Protein AF-A0A699JP24-F1 (afdb_monomer)

Nearest PDB structures (foldseek):
  6puw-assembly1_A-2  TM=7.266E-01  e=1.012E-04  Saccharolobus solfataricus P2
  6put-assembly1_A-2  TM=7.246E-01  e=1.083E-04  Saccharolobus solfataricus P2
  1cz9-assembly1_A-2  TM=8.546E-01  e=8.274E-04  Avian sarcoma virus
  6v3k-assembly1_A-2  TM=7.486E-01  e=1.740E-04  Saccharolobus solfataricus P2
  8w2r-assembly1_I  TM=7.257E-01  e=1.862E-04  Human immunodeficiency virus 1

Structure (mmCIF, N/CA/C/O backbone):
data_AF-A0A699JP24-F1
#
_entry.id   AF-A0A699JP24-F1
#
loop_
_atom_site.group_PDB
_atom_site.id
_atom_site.type_symbol
_atom_site.label_atom_id
_atom_site.label_alt_id
_atom_site.label_comp_id
_atom_site.label_asym_id
_atom_site.label_entity_id
_atom_site.label_seq_id
_atom_site.pdbx_PDB_ins_code
_atom_site.Cartn_x
_atom_site.Cartn_y
_atom_site.Cartn_z
_atom_site.occupancy
_atom_site.B_iso_or_equiv
_atom_site.auth_seq_id
_atom_site.auth_comp_id
_atom_site.auth_asym_id
_atom_site.auth_atom_id
_atom_site.pdbx_PDB_model_num
ATOM 1 N N . SER A 1 1 ? -2.785 13.575 -9.694 1.00 63.84 1 SER A N 1
ATOM 2 C CA . SER A 1 1 ? -3.453 14.714 -9.020 1.00 63.84 1 SER A CA 1
ATOM 3 C C . SER A 1 1 ? -4.058 14.251 -7.698 1.00 63.84 1 SER A C 1
ATOM 5 O O . SER A 1 1 ? -4.358 13.070 -7.592 1.00 63.84 1 SER A O 1
ATOM 7 N N . LYS A 1 2 ? -4.289 15.141 -6.713 1.00 63.94 2 LYS A N 1
ATOM 8 C CA . LYS A 1 2 ? -5.052 14.803 -5.486 1.00 63.94 2 LYS A CA 1
ATOM 9 C C . LYS A 1 2 ? -6.432 14.214 -5.800 1.00 63.94 2 LYS A C 1
ATOM 11 O O . LYS A 1 2 ? -6.944 13.417 -5.021 1.00 63.94 2 LYS A O 1
ATOM 16 N N . ASP A 1 3 ? -6.992 14.592 -6.946 1.00 70.94 3 ASP A N 1
ATOM 17 C CA . ASP A 1 3 ? -8.304 14.141 -7.412 1.00 70.94 3 ASP A CA 1
ATOM 18 C C . ASP A 1 3 ? -8.271 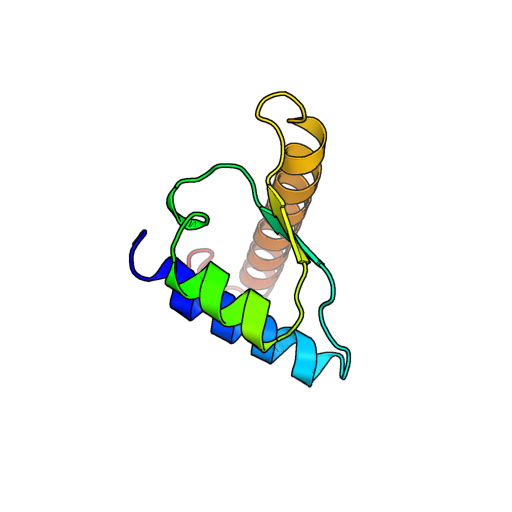12.722 -8.003 1.00 70.94 3 ASP A C 1
ATOM 20 O O . ASP A 1 3 ? -9.273 12.021 -7.960 1.00 70.94 3 ASP A O 1
ATOM 24 N N . GLU A 1 4 ? -7.112 12.267 -8.492 1.00 81.00 4 GLU A N 1
ATOM 25 C CA . GLU A 1 4 ? -6.931 10.931 -9.091 1.00 81.00 4 GLU A CA 1
ATOM 26 C C . GLU A 1 4 ? -6.519 9.879 -8.052 1.00 81.00 4 GLU A C 1
ATOM 28 O O . GLU A 1 4 ? -6.760 8.686 -8.232 1.00 81.00 4 GLU A O 1
ATOM 33 N N . THR A 1 5 ? -5.900 10.310 -6.944 1.00 84.69 5 THR A N 1
ATOM 34 C CA . THR A 1 5 ? -5.415 9.426 -5.872 1.00 84.69 5 THR A CA 1
ATOM 35 C C . THR A 1 5 ? -6.465 8.415 -5.380 1.00 84.69 5 THR A C 1
ATOM 37 O O . THR A 1 5 ? -6.100 7.250 -5.200 1.00 84.69 5 THR A O 1
ATOM 40 N N . PRO A 1 6 ? -7.751 8.781 -5.178 1.00 88.44 6 PRO A N 1
ATOM 41 C CA . PRO A 1 6 ? -8.772 7.833 -4.742 1.00 88.44 6 PRO A CA 1
ATOM 42 C C . PRO A 1 6 ? -8.982 6.670 -5.711 1.00 88.44 6 PRO A C 1
ATOM 44 O O . PRO A 1 6 ? -8.995 5.518 -5.283 1.00 88.44 6 PRO A O 1
ATOM 47 N N . GLU A 1 7 ? -9.127 6.960 -7.005 1.00 91.12 7 GLU A N 1
ATOM 48 C CA . GLU A 1 7 ? -9.412 5.949 -8.028 1.00 91.12 7 GLU A CA 1
ATOM 49 C C . GLU A 1 7 ? -8.233 4.989 -8.185 1.00 91.12 7 GLU A C 1
ATOM 51 O O . GLU A 1 7 ? -8.400 3.771 -8.104 1.00 91.12 7 GLU A O 1
ATOM 56 N N . VAL A 1 8 ? -7.019 5.542 -8.278 1.00 92.12 8 VAL A N 1
ATOM 57 C CA . VAL A 1 8 ? -5.785 4.756 -8.396 1.00 92.12 8 VAL A CA 1
ATOM 58 C C . VAL A 1 8 ? -5.600 3.828 -7.194 1.00 92.12 8 VAL A C 1
ATOM 60 O O . VAL A 1 8 ? -5.254 2.655 -7.358 1.00 92.12 8 VAL A O 1
ATOM 63 N N . LEU A 1 9 ? -5.848 4.318 -5.975 1.00 92.31 9 LEU A N 1
ATOM 64 C CA . LEU A 1 9 ? -5.708 3.505 -4.770 1.00 92.31 9 LEU A CA 1
ATOM 65 C C . LEU A 1 9 ? -6.764 2.395 -4.703 1.00 92.31 9 LEU A C 1
ATOM 67 O O . LEU A 1 9 ? -6.437 1.266 -4.333 1.00 92.31 9 LEU A O 1
ATOM 71 N N . ILE A 1 10 ? -8.013 2.688 -5.071 1.00 94.81 10 ILE A N 1
ATOM 72 C CA . ILE A 1 10 ? -9.091 1.690 -5.120 1.00 94.81 10 ILE A CA 1
ATOM 73 C C . ILE A 1 10 ? -8.735 0.568 -6.098 1.00 94.81 10 ILE A C 1
ATOM 75 O O . ILE A 1 10 ? -8.827 -0.614 -5.748 1.00 94.81 10 ILE A O 1
ATOM 79 N N . ASP A 1 11 ? -8.278 0.914 -7.298 1.00 96.19 11 ASP A N 1
ATOM 80 C CA . ASP A 1 11 ? -7.920 -0.076 -8.309 1.00 96.19 11 ASP A CA 1
ATOM 81 C C . ASP A 1 11 ? -6.690 -0.893 -7.913 1.00 96.19 11 ASP A C 1
ATOM 83 O O . ASP A 1 11 ? -6.678 -2.116 -8.094 1.00 96.19 11 ASP A O 1
ATOM 87 N N . PHE A 1 12 ? -5.702 -0.263 -7.273 1.00 94.56 12 PHE A N 1
ATOM 88 C CA . PHE A 1 12 ? -4.564 -0.969 -6.691 1.00 94.56 12 PHE A CA 1
ATOM 89 C C . PHE A 1 12 ? -5.000 -1.974 -5.616 1.00 94.56 12 PHE A C 1
ATOM 91 O O . PHE A 1 12 ? -4.587 -3.134 -5.649 1.00 94.56 12 PHE A O 1
ATOM 98 N N . LEU A 1 13 ? -5.872 -1.577 -4.685 1.00 95.94 13 LEU A N 1
ATOM 99 C CA . LEU A 1 13 ? -6.368 -2.475 -3.640 1.00 95.94 13 LEU A CA 1
ATOM 100 C C . LEU A 1 13 ? -7.139 -3.656 -4.239 1.00 95.94 13 LEU A C 1
ATOM 102 O O . LEU A 1 13 ? -6.919 -4.798 -3.839 1.00 95.94 13 LEU A O 1
ATOM 106 N N . ARG A 1 14 ? -7.984 -3.419 -5.248 1.00 96.62 14 ARG A N 1
ATOM 107 C CA . ARG A 1 14 ? -8.675 -4.492 -5.981 1.00 96.62 14 ARG A CA 1
ATOM 108 C C . ARG A 1 14 ? -7.698 -5.443 -6.664 1.00 96.62 14 ARG A C 1
ATOM 110 O O . ARG A 1 14 ? -7.902 -6.657 -6.620 1.00 96.62 14 ARG A O 1
ATOM 117 N N . LEU A 1 15 ? -6.651 -4.911 -7.291 1.00 97.44 15 LEU A N 1
ATOM 118 C CA . LEU A 1 15 ? -5.611 -5.709 -7.933 1.00 97.44 15 LEU A CA 1
ATOM 119 C C . LEU A 1 15 ? -4.903 -6.612 -6.916 1.00 97.44 15 LEU A C 1
ATOM 121 O O . LEU A 1 15 ? -4.808 -7.816 -7.146 1.00 97.44 15 LEU A O 1
ATOM 125 N N . VAL A 1 16 ? -4.469 -6.052 -5.784 1.00 95.56 16 VAL A N 1
ATOM 126 C CA . VAL A 1 16 ? -3.785 -6.793 -4.715 1.00 95.56 16 VAL A CA 1
ATOM 127 C C . VAL A 1 16 ? -4.690 -7.874 -4.128 1.00 95.56 16 VAL A C 1
ATOM 129 O O . VAL A 1 16 ? -4.264 -9.021 -4.015 1.00 95.56 16 VAL A O 1
ATOM 132 N N . GLN A 1 17 ? -5.945 -7.545 -3.807 1.00 96.56 17 GLN A N 1
ATOM 133 C CA . GLN A 1 17 ? -6.881 -8.514 -3.230 1.00 96.56 17 GLN A CA 1
ATOM 134 C C . GLN A 1 17 ? -7.140 -9.698 -4.167 1.00 96.56 17 GLN A C 1
ATOM 136 O O . GLN A 1 17 ? -7.106 -10.848 -3.731 1.00 96.56 17 GLN A O 1
ATOM 141 N N . ARG A 1 18 ? -7.352 -9.436 -5.466 1.00 97.31 18 ARG A N 1
ATOM 142 C CA . ARG A 1 18 ? -7.548 -10.496 -6.468 1.00 97.31 18 ARG A CA 1
ATOM 143 C C . ARG A 1 18 ? -6.284 -11.321 -6.685 1.00 97.31 18 ARG A C 1
ATOM 145 O O . ARG A 1 18 ? -6.365 -12.544 -6.713 1.00 97.31 18 ARG A O 1
ATOM 152 N N . GLY A 1 19 ? -5.134 -10.662 -6.829 1.00 97.19 19 GLY A N 1
ATOM 153 C CA . GLY A 1 19 ? -3.857 -11.324 -7.096 1.00 97.19 19 GLY A CA 1
ATOM 154 C C . GLY A 1 19 ? -3.387 -12.211 -5.943 1.00 97.19 19 GLY A C 1
ATOM 155 O O . GLY A 1 19 ? -2.827 -13.274 -6.184 1.00 97.19 19 GLY A O 1
ATOM 156 N N . LEU A 1 20 ? -3.655 -11.802 -4.701 1.00 95.88 20 LEU A N 1
ATOM 157 C CA . LEU A 1 20 ? -3.296 -12.563 -3.500 1.00 95.88 20 LEU A CA 1
ATOM 158 C C . LEU A 1 20 ? -4.428 -13.459 -2.980 1.00 95.88 20 LEU A C 1
ATOM 160 O O . LEU A 1 20 ? -4.217 -14.172 -2.003 1.00 95.88 20 LEU A O 1
ATOM 164 N N . GLN A 1 21 ? -5.617 -13.406 -3.593 1.00 96.69 21 GLN A N 1
ATOM 165 C CA . GLN A 1 21 ? -6.830 -14.097 -3.131 1.00 96.69 21 GLN A CA 1
ATOM 166 C C . GLN A 1 21 ? -7.118 -13.859 -1.637 1.00 96.69 21 GLN A C 1
ATOM 168 O O . GLN A 1 21 ? -7.543 -14.755 -0.909 1.00 96.69 21 GLN A O 1
ATOM 173 N N . ALA A 1 22 ? -6.868 -12.635 -1.171 1.00 96.00 22 ALA A N 1
ATOM 174 C CA . ALA A 1 22 ? -6.951 -12.260 0.233 1.00 96.00 22 ALA A CA 1
ATOM 175 C C . ALA A 1 22 ? -7.608 -10.888 0.389 1.00 96.00 22 ALA A C 1
ATOM 177 O O . ALA A 1 22 ? -7.364 -9.979 -0.401 1.00 96.00 22 ALA A O 1
ATOM 178 N N . GLN A 1 23 ? -8.423 -10.723 1.432 1.00 95.31 23 GLN A N 1
ATOM 179 C CA . GLN A 1 23 ? -9.064 -9.444 1.733 1.00 95.31 23 GLN A CA 1
ATOM 180 C C . GLN A 1 23 ? -8.095 -8.521 2.482 1.00 95.31 23 GLN A C 1
ATOM 182 O O . GLN A 1 23 ? -7.493 -8.906 3.488 1.00 95.31 23 GLN A O 1
ATOM 187 N N . VAL A 1 24 ? -7.993 -7.270 2.040 1.00 96.25 24 VAL A N 1
ATOM 188 C CA . VAL A 1 24 ? -7.331 -6.211 2.799 1.00 96.25 24 VAL A CA 1
ATOM 189 C C . VAL A 1 24 ? -8.231 -5.846 3.973 1.00 96.25 24 VAL A C 1
ATOM 191 O O . VAL A 1 24 ? -9.404 -5.544 3.806 1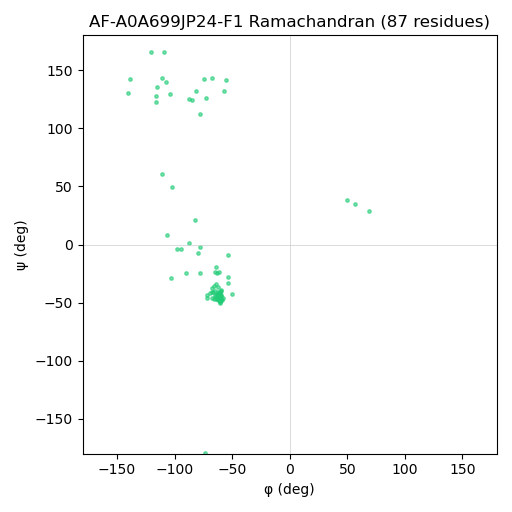.00 96.25 24 VAL A O 1
ATOM 194 N N . ARG A 1 25 ? -7.684 -5.881 5.189 1.00 96.44 25 ARG A N 1
ATOM 195 C CA . ARG A 1 25 ? -8.442 -5.587 6.419 1.00 96.44 25 ARG A CA 1
ATOM 196 C C . ARG A 1 25 ? -8.148 -4.207 6.984 1.00 96.44 25 ARG A C 1
ATOM 198 O O . ARG A 1 25 ? -8.996 -3.622 7.648 1.00 96.44 25 ARG A O 1
ATOM 205 N N . VAL A 1 26 ? -6.938 -3.706 6.751 1.00 94.00 26 VAL A N 1
ATOM 206 C CA . VAL A 1 26 ? -6.452 -2.446 7.310 1.00 94.00 26 VAL A CA 1
ATOM 207 C C . VAL A 1 26 ? -5.649 -1.718 6.245 1.00 94.00 26 VAL A C 1
ATOM 209 O O . VAL A 1 26 ? -4.739 -2.298 5.653 1.00 94.00 26 VAL A O 1
ATOM 212 N N . VAL A 1 27 ? -5.955 -0.441 6.047 1.00 91.69 27 VAL A N 1
ATOM 213 C CA . VAL A 1 27 ? -5.138 0.486 5.261 1.00 91.69 27 VAL A CA 1
ATOM 214 C C . VAL A 1 27 ? -4.646 1.569 6.207 1.00 91.69 27 VAL A C 1
ATOM 216 O O . VAL A 1 27 ? -5.436 2.169 6.934 1.00 91.69 27 VAL A O 1
ATOM 219 N N . ARG A 1 28 ? -3.335 1.815 6.219 1.00 88.31 28 ARG A N 1
ATOM 220 C CA . ARG A 1 28 ? -2.735 2.891 7.007 1.00 88.31 28 ARG A CA 1
ATOM 221 C C . ARG A 1 28 ? -2.089 3.904 6.076 1.00 88.31 28 ARG A C 1
ATOM 223 O O . ARG A 1 28 ? -1.212 3.533 5.304 1.00 88.31 28 ARG A O 1
ATOM 230 N N . THR A 1 29 ? -2.511 5.157 6.173 1.00 87.31 29 THR A N 1
ATOM 231 C CA . THR A 1 29 ? -1.942 6.281 5.417 1.00 87.31 29 THR A CA 1
ATOM 232 C C . THR A 1 29 ? -1.396 7.325 6.378 1.00 87.31 29 THR A C 1
ATOM 234 O O . THR A 1 29 ? -1.699 7.303 7.574 1.00 87.31 29 THR A O 1
ATOM 237 N N . ASP A 1 30 ? -0.602 8.259 5.870 1.00 82.69 30 ASP A N 1
ATOM 238 C CA . ASP A 1 30 ? -0.327 9.482 6.611 1.00 82.69 30 ASP A CA 1
ATOM 239 C C . ASP A 1 30 ? -1.547 10.424 6.597 1.00 82.69 30 ASP A C 1
ATOM 241 O O . ASP A 1 30 ? -2.617 10.093 6.073 1.00 82.69 30 ASP A O 1
ATOM 245 N N . LYS A 1 31 ? -1.408 11.594 7.229 1.00 80.19 31 LYS A N 1
ATOM 246 C CA . LYS A 1 31 ? -2.433 12.653 7.220 1.00 80.19 31 LYS A CA 1
ATOM 247 C C . LYS A 1 31 ? -2.377 13.522 5.958 1.00 80.19 31 LYS A C 1
ATOM 249 O O . LYS A 1 31 ? -2.853 14.658 5.986 1.00 80.19 31 LYS A O 1
ATOM 254 N N . GLY A 1 32 ? -1.782 13.030 4.872 1.00 78.19 32 GLY A N 1
ATOM 255 C CA . GLY A 1 32 ? -1.821 13.696 3.581 1.00 78.19 32 GLY A CA 1
ATOM 256 C C . GLY A 1 32 ? -3.268 13.919 3.147 1.00 78.19 32 GLY A C 1
ATOM 257 O O . GLY A 1 32 ? -4.097 13.011 3.210 1.00 78.19 32 GLY A O 1
ATOM 258 N N . MET A 1 33 ? -3.594 15.140 2.711 1.00 78.44 33 MET A N 1
ATOM 259 C CA . MET A 1 33 ? -4.975 15.495 2.342 1.00 78.44 33 MET A CA 1
ATOM 260 C C . MET A 1 33 ? -5.522 14.650 1.183 1.00 78.44 33 MET A C 1
ATOM 262 O O . MET A 1 33 ? -6.728 14.474 1.074 1.00 78.44 33 MET A O 1
ATOM 266 N N . GLU A 1 34 ? -4.646 14.093 0.347 1.00 78.88 34 GLU A N 1
ATOM 267 C CA . GLU A 1 34 ? -5.005 13.175 -0.742 1.00 78.88 34 GLU A CA 1
ATOM 268 C C . GLU A 1 34 ? -5.605 11.844 -0.261 1.00 78.88 34 GLU A C 1
ATOM 270 O O . GLU A 1 34 ? -6.391 11.231 -0.978 1.00 78.88 34 GLU A O 1
ATOM 275 N N . PHE A 1 35 ? -5.306 11.435 0.976 1.00 79.31 35 PHE A N 1
ATOM 276 C CA . PHE A 1 35 ? -5.867 10.238 1.608 1.00 79.31 35 PHE A CA 1
ATOM 277 C C . PHE A 1 35 ? -7.053 10.546 2.533 1.00 79.31 35 PHE A C 1
ATOM 279 O O . PHE A 1 35 ? -7.683 9.630 3.060 1.00 79.31 35 PHE A O 1
ATOM 286 N N . LEU A 1 36 ? -7.383 11.828 2.718 1.00 79.12 36 LEU A N 1
ATOM 287 C CA . LEU A 1 36 ? -8.513 12.314 3.515 1.00 79.12 36 LEU A CA 1
ATOM 288 C C . LEU A 1 36 ? -9.681 12.735 2.606 1.00 79.12 36 LEU A C 1
ATOM 290 O O . LEU A 1 36 ? -10.217 13.833 2.730 1.00 79.12 36 LEU A O 1
ATOM 294 N N . ASN A 1 37 ? -10.063 11.864 1.668 1.00 82.69 37 ASN A N 1
ATOM 295 C CA . ASN A 1 37 ? -11.166 12.091 0.729 1.00 82.69 37 ASN A CA 1
ATOM 296 C C . ASN A 1 37 ? -12.384 11.214 1.086 1.00 82.69 37 ASN A C 1
ATOM 298 O O . ASN A 1 37 ? -12.244 10.028 1.393 1.00 82.69 37 ASN A O 1
ATOM 302 N N . GLN A 1 38 ? -13.588 11.786 0.980 1.00 87.44 38 GLN A N 1
ATOM 303 C CA . GLN A 1 38 ? -14.870 11.105 1.191 1.00 87.44 38 GLN A CA 1
ATOM 304 C C . GLN A 1 38 ? -15.043 9.834 0.338 1.00 87.44 38 GLN A C 1
ATOM 306 O O . GLN A 1 38 ? -15.648 8.866 0.794 1.00 87.44 38 GLN A O 1
ATOM 311 N N . THR A 1 39 ? -14.490 9.818 -0.874 1.00 90.88 39 THR A N 1
ATOM 312 C CA . THR A 1 39 ? -14.530 8.682 -1.809 1.00 90.88 39 THR A CA 1
ATOM 313 C C . THR A 1 39 ? -13.828 7.458 -1.228 1.00 90.88 39 THR A C 1
ATOM 315 O O . THR A 1 39 ? -14.398 6.368 -1.202 1.00 90.88 39 THR A O 1
ATOM 318 N N . LEU A 1 40 ? -12.617 7.641 -0.689 1.00 91.56 40 LEU A N 1
ATOM 319 C CA . LEU A 1 40 ? -11.865 6.564 -0.040 1.00 91.56 40 LEU A CA 1
ATOM 320 C C . LEU A 1 40 ? -12.561 6.097 1.234 1.00 91.56 40 LEU A C 1
ATOM 322 O O . LEU A 1 40 ? -12.674 4.897 1.462 1.00 91.56 40 LEU A O 1
ATOM 326 N N . HIS A 1 41 ? -13.093 7.030 2.025 1.00 91.19 41 HIS A N 1
ATOM 327 C CA . HIS A 1 41 ? -13.848 6.691 3.227 1.00 91.19 41 HIS A CA 1
ATOM 328 C C . HIS A 1 41 ? -15.080 5.826 2.911 1.00 91.19 41 HIS A C 1
ATOM 330 O O . HIS A 1 41 ? -15.306 4.805 3.561 1.00 91.19 41 HIS A O 1
ATOM 336 N N . ALA A 1 42 ? -15.865 6.200 1.895 1.00 94.44 42 ALA A N 1
ATOM 337 C CA . ALA A 1 42 ? -17.026 5.427 1.461 1.00 94.44 42 ALA A CA 1
ATOM 338 C C . ALA A 1 42 ? -16.621 4.029 0.970 1.00 94.44 42 ALA A C 1
ATOM 340 O O . ALA A 1 42 ? -17.218 3.037 1.386 1.00 94.44 42 ALA A O 1
ATOM 341 N N . TYR A 1 43 ? -15.571 3.943 0.150 1.00 95.06 43 TYR A N 1
ATOM 342 C CA . TYR A 1 43 ? -15.050 2.669 -0.338 1.00 95.06 43 TYR A CA 1
ATOM 343 C C . TYR A 1 43 ? -14.587 1.756 0.803 1.00 95.06 43 TYR A C 1
ATOM 345 O O . TYR A 1 43 ? -15.015 0.607 0.885 1.00 95.06 43 TYR A O 1
ATOM 353 N N . PHE A 1 44 ? -13.769 2.268 1.727 1.00 95.12 44 PHE A N 1
ATOM 354 C CA . PHE A 1 44 ? -13.294 1.494 2.873 1.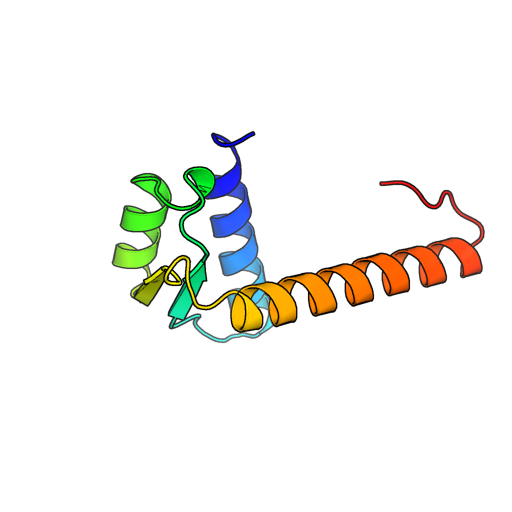00 95.12 44 PHE A CA 1
ATOM 355 C C . PHE A 1 44 ? -14.443 1.001 3.750 1.00 95.12 44 PHE A C 1
ATOM 357 O O . PHE A 1 44 ? -14.419 -0.145 4.192 1.00 95.12 44 PHE A O 1
ATOM 364 N N . SER A 1 45 ? -15.477 1.822 3.950 1.00 94.62 45 SER A N 1
ATOM 365 C CA . SER A 1 45 ? -16.658 1.412 4.707 1.00 94.62 45 SER A CA 1
ATOM 366 C C . SER A 1 45 ? -17.432 0.279 4.028 1.00 94.62 45 SER A C 1
ATOM 368 O O . SER A 1 45 ? -17.903 -0.614 4.727 1.00 94.62 45 SER A O 1
ATOM 370 N N . VAL A 1 46 ? -17.577 0.310 2.700 1.00 96.19 46 VAL A N 1
ATOM 371 C CA . VAL A 1 46 ? -18.270 -0.745 1.936 1.00 96.19 46 VAL A CA 1
ATOM 372 C C . VAL A 1 46 ? -17.471 -2.048 1.944 1.00 96.19 46 VAL A C 1
ATOM 374 O O . VAL A 1 46 ? -18.038 -3.117 2.141 1.00 96.19 46 VAL A O 1
ATOM 377 N N . GLU A 1 47 ? -16.151 -1.964 1.789 1.00 95.38 47 GLU A N 1
ATOM 378 C CA . GLU A 1 47 ? -15.261 -3.133 1.749 1.00 95.38 47 GLU A CA 1
ATOM 379 C C . GLU A 1 47 ? -14.927 -3.698 3.143 1.00 95.38 47 GLU A C 1
ATOM 381 O O . GLU A 1 47 ? -14.278 -4.740 3.259 1.00 95.38 47 GLU A O 1
ATOM 386 N N . GLY A 1 48 ? -15.340 -3.016 4.219 1.00 95.75 48 GLY A N 1
ATOM 387 C CA . GLY A 1 48 ? -15.008 -3.393 5.595 1.00 95.75 48 GLY A CA 1
ATOM 388 C C . GLY A 1 48 ? -13.524 -3.208 5.939 1.00 95.75 48 GLY A C 1
ATOM 389 O O . GLY A 1 48 ? -12.982 -3.935 6.774 1.00 95.75 48 GLY A O 1
ATOM 390 N N . ILE A 1 49 ? -12.861 -2.251 5.287 1.00 96.44 49 ILE A N 1
ATOM 391 C CA . ILE A 1 49 ? -11.453 -1.909 5.494 1.00 96.44 49 ILE A CA 1
ATOM 392 C C . ILE A 1 49 ? -11.348 -0.878 6.619 1.00 96.44 49 ILE A C 1
ATOM 394 O O . ILE A 1 49 ? -11.920 0.207 6.550 1.00 96.44 49 ILE A O 1
ATOM 398 N N . LEU A 1 50 ? -10.551 -1.177 7.645 1.00 94.25 50 LEU A N 1
ATOM 399 C CA . LEU A 1 50 ? -10.230 -0.208 8.688 1.00 94.25 50 LEU A CA 1
ATOM 400 C C . LEU A 1 50 ? -9.174 0.781 8.180 1.00 94.25 50 LEU A C 1
ATOM 402 O O . LEU A 1 50 ? -8.011 0.412 7.989 1.00 94.25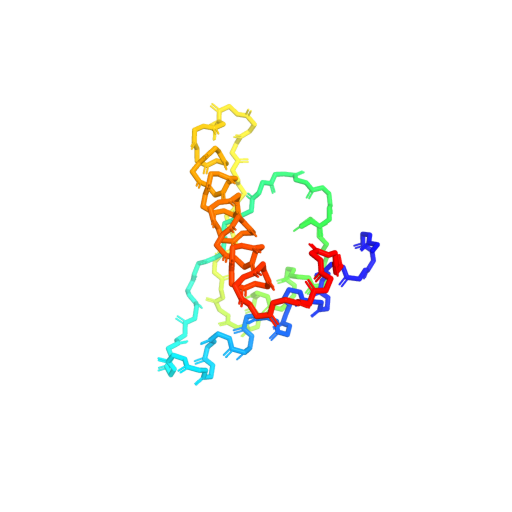 50 LEU A O 1
ATOM 406 N N . HIS A 1 51 ? -9.556 2.046 8.011 1.00 91.81 51 HIS A N 1
ATOM 407 C CA . HIS A 1 51 ? -8.611 3.117 7.699 1.00 91.81 51 HIS A CA 1
ATOM 408 C C . HIS A 1 51 ? -7.978 3.675 8.974 1.00 91.81 51 HIS A C 1
ATOM 410 O O . HIS A 1 51 ? -8.664 4.113 9.896 1.00 91.81 51 HIS A O 1
ATOM 416 N N . GLN A 1 52 ? -6.650 3.660 9.028 1.00 89.00 52 GLN A N 1
ATOM 417 C CA . GLN A 1 52 ? -5.860 4.256 10.097 1.00 89.00 52 GLN A CA 1
ATOM 418 C C . GLN A 1 52 ? -5.036 5.412 9.537 1.00 89.00 52 GLN A C 1
ATOM 420 O O . GLN A 1 52 ? -4.378 5.270 8.509 1.00 89.00 52 GLN A O 1
ATOM 425 N N . THR A 1 53 ? -5.011 6.538 10.243 1.00 85.44 53 THR A N 1
ATOM 426 C CA . THR A 1 53 ? -4.129 7.659 9.904 1.00 85.44 53 THR A CA 1
ATOM 427 C C . THR A 1 53 ? -2.957 7.690 10.876 1.00 85.44 53 THR A C 1
ATOM 429 O O . THR A 1 53 ? -3.148 7.608 12.093 1.00 85.44 53 THR A O 1
ATOM 432 N N . SER A 1 54 ? -1.727 7.762 10.365 1.00 76.50 54 SER A N 1
ATOM 433 C CA . SER A 1 54 ? -0.555 7.912 11.226 1.00 76.50 54 SER A CA 1
ATOM 434 C C . SER A 1 54 ? -0.581 9.287 11.901 1.00 76.50 54 SER A C 1
ATOM 436 O O . SER A 1 54 ? -1.047 10.290 11.353 1.00 76.50 54 SER A O 1
ATOM 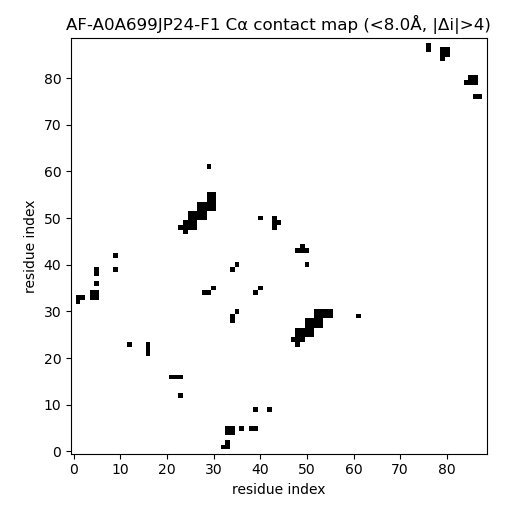438 N N . VAL A 1 55 ? -0.137 9.353 13.154 1.00 68.00 55 VAL A N 1
ATOM 439 C CA . VAL A 1 55 ? 0.019 10.637 13.841 1.00 68.00 55 VAL A CA 1
ATOM 440 C C . VAL A 1 55 ? 1.263 11.305 13.260 1.00 68.00 55 VAL A C 1
ATOM 442 O O . VAL A 1 55 ? 2.266 10.635 13.037 1.00 68.00 55 VAL A O 1
ATOM 445 N N . ALA A 1 56 ? 1.245 12.631 13.081 1.00 57.22 56 ALA A N 1
ATOM 446 C CA . ALA A 1 56 ? 2.378 13.411 12.557 1.00 57.22 56 ALA A CA 1
ATOM 447 C C . ALA A 1 56 ? 3.713 13.208 13.319 1.00 57.22 56 ALA A C 1
ATOM 449 O O . ALA A 1 56 ? 4.753 13.686 12.886 1.00 57.22 56 ALA A O 1
ATOM 450 N N . ARG A 1 57 ? 3.684 12.512 14.462 1.00 49.75 57 ARG A N 1
ATOM 451 C CA . ARG A 1 57 ? 4.821 12.221 15.338 1.00 49.75 57 ARG A CA 1
ATOM 452 C C . ARG A 1 57 ? 5.312 10.766 15.290 1.00 49.75 57 ARG A C 1
ATOM 454 O O . ARG A 1 57 ? 6.174 10.436 16.088 1.00 49.75 57 ARG A O 1
ATOM 461 N N . THR A 1 58 ? 4.819 9.915 14.381 1.00 60.41 58 THR A N 1
ATOM 462 C CA . THR A 1 58 ? 5.410 8.581 14.109 1.00 60.41 58 THR A CA 1
ATOM 463 C C . THR A 1 58 ? 6.057 8.514 12.718 1.00 60.41 58 THR A C 1
ATOM 465 O O . THR A 1 58 ? 5.620 7.724 11.871 1.00 60.41 58 THR A O 1
ATOM 468 N N . PRO A 1 59 ? 7.070 9.356 12.431 1.00 62.06 59 PRO A N 1
ATOM 469 C CA . PRO A 1 59 ? 7.762 9.355 11.148 1.00 62.06 59 PRO A CA 1
ATOM 470 C C . PRO A 1 59 ? 8.509 8.045 10.882 1.00 62.06 59 PRO A C 1
ATOM 472 O O . PRO A 1 59 ? 8.773 7.747 9.722 1.00 62.06 59 PRO A O 1
ATOM 475 N N . GLU A 1 60 ? 8.809 7.214 11.891 1.00 69.69 60 GLU A N 1
ATOM 476 C CA . GLU A 1 60 ? 9.515 5.949 11.648 1.00 69.69 60 GLU A CA 1
ATOM 477 C C . GLU A 1 60 ? 8.696 4.987 10.781 1.00 69.69 60 GLU A C 1
ATOM 479 O O . GLU A 1 60 ? 9.264 4.256 9.969 1.00 69.69 60 GLU A O 1
ATOM 484 N N . GLN A 1 61 ? 7.365 4.995 10.918 1.00 67.31 61 GLN A N 1
ATOM 485 C CA . GLN A 1 61 ? 6.488 4.133 10.121 1.00 67.31 61 GLN A CA 1
ATOM 486 C C . GLN A 1 61 ? 6.417 4.594 8.666 1.00 67.31 61 GLN A C 1
ATOM 488 O O . GLN A 1 61 ? 6.554 3.767 7.762 1.00 67.31 61 GLN A O 1
ATOM 493 N N . ASN A 1 62 ? 6.295 5.904 8.443 1.00 74.81 62 ASN A N 1
ATOM 494 C CA . ASN A 1 62 ? 6.383 6.478 7.101 1.00 74.81 62 ASN A CA 1
ATOM 495 C C . ASN A 1 62 ? 7.770 6.203 6.504 1.00 74.81 62 ASN A C 1
ATOM 497 O O . ASN A 1 62 ? 7.869 5.723 5.381 1.00 74.81 62 ASN A O 1
ATOM 501 N N . GLY A 1 63 ? 8.832 6.332 7.302 1.00 80.19 63 GLY A N 1
ATOM 502 C CA . GLY A 1 63 ? 10.199 6.018 6.898 1.00 80.19 63 GLY A CA 1
ATOM 503 C C . GLY A 1 63 ? 10.433 4.542 6.545 1.00 80.19 63 GLY A C 1
ATOM 504 O O . GLY A 1 63 ? 11.350 4.230 5.786 1.00 80.19 63 GLY A O 1
ATOM 505 N N . ILE A 1 64 ? 9.642 3.592 7.059 1.00 83.06 64 ILE A N 1
ATOM 506 C CA . ILE A 1 64 ? 9.690 2.193 6.594 1.00 83.06 64 ILE A CA 1
ATOM 507 C C . ILE A 1 64 ? 9.070 2.079 5.198 1.00 83.06 64 ILE A C 1
ATOM 509 O O . ILE A 1 64 ? 9.661 1.437 4.327 1.00 83.06 64 ILE A O 1
ATOM 513 N N . VAL A 1 65 ? 7.908 2.700 4.978 1.00 84.00 65 VAL A N 1
ATOM 514 C CA . VAL A 1 65 ? 7.217 2.685 3.679 1.00 84.00 65 VAL A CA 1
ATOM 515 C C . VAL A 1 65 ? 8.053 3.396 2.615 1.00 84.00 65 VAL A C 1
ATOM 517 O O . VAL A 1 65 ? 8.300 2.826 1.557 1.00 84.00 65 VAL A O 1
ATOM 520 N N . GLU A 1 66 ? 8.580 4.581 2.919 1.00 85.56 66 GLU A N 1
ATOM 521 C CA . GLU A 1 66 ? 9.459 5.352 2.035 1.00 85.56 66 GLU A CA 1
ATOM 522 C C . GLU A 1 66 ? 10.707 4.562 1.639 1.00 85.56 66 GLU A C 1
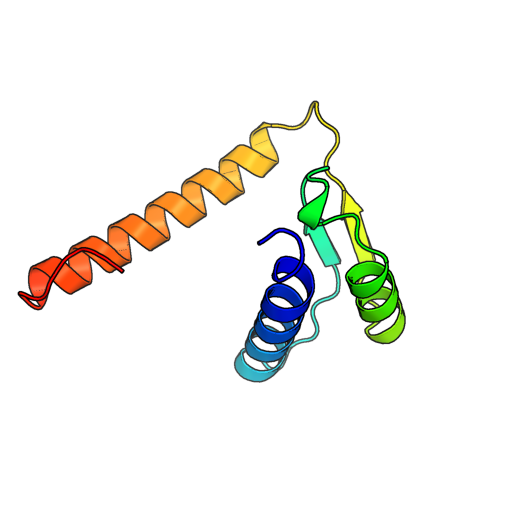ATOM 524 O O . GLU A 1 66 ? 11.053 4.491 0.459 1.00 85.56 66 GLU A O 1
ATOM 529 N N . ARG A 1 67 ? 11.365 3.903 2.607 1.00 91.88 67 ARG A N 1
ATOM 530 C CA . ARG A 1 67 ? 12.530 3.053 2.323 1.00 91.88 67 ARG A CA 1
ATOM 531 C C . ARG A 1 67 ? 12.177 1.892 1.402 1.00 91.88 67 ARG A C 1
ATOM 533 O O . ARG A 1 67 ? 12.921 1.641 0.460 1.00 91.88 67 ARG A O 1
ATOM 540 N N . ARG A 1 68 ? 11.053 1.210 1.640 1.00 90.25 68 ARG A N 1
ATOM 541 C CA . ARG A 1 68 ? 10.601 0.100 0.785 1.00 90.25 68 ARG A CA 1
ATOM 542 C C . ARG A 1 68 ? 10.259 0.570 -0.625 1.00 90.25 68 ARG A C 1
ATOM 544 O O . ARG A 1 68 ? 10.688 -0.067 -1.581 1.00 90.25 68 ARG A O 1
ATOM 551 N N . ASN A 1 69 ? 9.559 1.694 -0.756 1.00 88.44 69 ASN A N 1
ATOM 552 C CA . ASN A 1 69 ? 9.244 2.280 -2.057 1.00 88.44 69 ASN A CA 1
ATOM 553 C C . ASN A 1 69 ? 10.519 2.653 -2.814 1.00 88.44 69 ASN A C 1
ATOM 555 O O . ASN A 1 69 ? 10.648 2.314 -3.988 1.00 88.44 69 ASN A O 1
ATOM 559 N N . ARG A 1 70 ? 11.498 3.265 -2.137 1.00 92.50 70 ARG A N 1
ATOM 560 C CA . ARG A 1 70 ? 12.804 3.557 -2.737 1.00 92.50 70 ARG A CA 1
ATOM 561 C C . ARG A 1 70 ? 13.500 2.286 -3.221 1.00 92.50 70 ARG A C 1
ATOM 563 O O . ARG A 1 70 ? 13.924 2.250 -4.369 1.00 92.50 70 ARG A O 1
ATOM 570 N N . THR A 1 71 ? 13.548 1.233 -2.404 1.00 95.88 71 THR A N 1
ATOM 571 C CA . THR A 1 71 ? 14.138 -0.054 -2.808 1.00 95.88 71 THR A CA 1
ATOM 572 C C . THR A 1 71 ? 13.432 -0.663 -4.023 1.00 95.88 71 THR A C 1
ATOM 574 O O . THR A 1 71 ? 14.102 -1.178 -4.912 1.00 95.88 71 THR A O 1
ATOM 577 N N . LEU A 1 72 ? 12.099 -0.586 -4.106 1.00 93.25 72 LEU A N 1
ATOM 578 C CA . LEU A 1 72 ? 11.344 -1.078 -5.266 1.00 93.25 72 LEU A CA 1
ATOM 579 C C . LEU A 1 72 ? 11.665 -0.287 -6.541 1.00 93.25 72 LEU A C 1
ATOM 581 O O . LEU A 1 72 ? 11.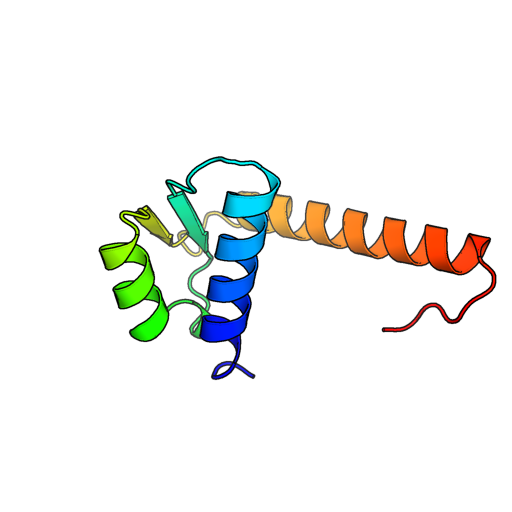905 -0.883 -7.590 1.00 93.25 72 LEU A O 1
ATOM 585 N N . VAL A 1 73 ? 11.710 1.043 -6.447 1.00 93.38 73 VAL A N 1
ATOM 586 C CA . VAL A 1 73 ? 12.061 1.919 -7.575 1.00 93.38 73 VAL A CA 1
ATOM 587 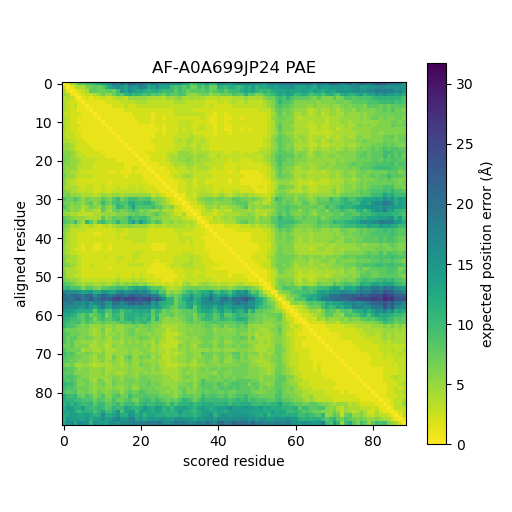C C . VAL A 1 73 ? 13.497 1.669 -8.035 1.00 93.38 73 VAL A C 1
ATOM 589 O O . VAL A 1 73 ? 13.755 1.584 -9.235 1.00 93.38 73 VAL A O 1
ATOM 592 N N . GLU A 1 74 ? 14.435 1.520 -7.100 1.00 94.44 74 GLU A N 1
ATOM 593 C CA . GLU A 1 74 ? 15.832 1.198 -7.400 1.00 94.44 74 GLU A CA 1
ATOM 594 C C . GLU A 1 74 ? 15.956 -0.168 -8.082 1.00 94.44 74 GLU A C 1
ATOM 596 O O . GLU A 1 74 ? 16.603 -0.261 -9.123 1.00 94.44 74 GLU A O 1
ATOM 601 N N . ALA A 1 75 ? 15.269 -1.200 -7.579 1.00 95.50 75 ALA A N 1
ATOM 602 C CA . ALA A 1 75 ? 15.258 -2.524 -8.197 1.00 95.50 75 ALA A CA 1
ATOM 603 C C . ALA A 1 75 ? 14.702 -2.487 -9.630 1.00 95.50 75 ALA A C 1
ATOM 605 O O . ALA A 1 75 ? 15.304 -3.065 -10.537 1.00 95.50 75 ALA A O 1
ATOM 606 N N . ALA A 1 76 ? 13.601 -1.762 -9.861 1.00 94.12 76 ALA A N 1
ATOM 607 C CA . ALA A 1 76 ? 13.041 -1.579 -11.198 1.00 94.12 76 ALA A CA 1
ATOM 608 C C . ALA A 1 76 ? 14.044 -0.892 -12.139 1.00 94.12 76 ALA A C 1
ATOM 610 O O . ALA A 1 76 ? 14.274 -1.366 -13.251 1.00 94.12 76 ALA A O 1
ATOM 611 N N . ARG A 1 77 ? 14.721 0.170 -11.681 1.00 93.69 77 ARG A N 1
ATOM 612 C CA . ARG A 1 77 ? 15.782 0.840 -12.455 1.00 93.69 77 ARG A CA 1
ATOM 613 C C . ARG A 1 77 ? 16.947 -0.097 -12.770 1.00 93.69 77 ARG A C 1
ATOM 615 O O . ARG A 1 77 ? 17.441 -0.082 -13.894 1.00 93.69 77 ARG A O 1
ATOM 622 N N . THR A 1 78 ? 17.370 -0.937 -11.825 1.00 95.25 78 THR A N 1
ATOM 623 C CA . THR A 1 78 ? 18.413 -1.945 -12.068 1.00 95.25 78 THR A CA 1
ATOM 624 C C . THR A 1 78 ? 17.984 -2.952 -13.137 1.00 95.25 78 THR A C 1
ATOM 626 O O . THR A 1 78 ? 18.773 -3.256 -14.031 1.00 95.25 78 THR A O 1
ATOM 629 N N . MET A 1 79 ? 16.734 -3.425 -13.104 1.00 95.56 79 MET A N 1
ATOM 630 C CA . MET A 1 79 ? 16.198 -4.327 -14.132 1.00 95.56 79 MET A CA 1
ATOM 631 C C . MET A 1 79 ? 16.151 -3.662 -15.516 1.00 95.56 79 MET A C 1
ATOM 633 O O . MET A 1 79 ? 16.579 -4.268 -16.496 1.00 95.56 79 MET A O 1
ATOM 637 N N . LEU A 1 80 ? 15.709 -2.402 -15.601 1.00 94.81 80 LEU A N 1
ATOM 638 C CA . LEU A 1 80 ? 15.701 -1.630 -16.851 1.00 94.81 80 LEU A CA 1
ATOM 639 C C . LEU A 1 80 ? 17.121 -1.422 -17.402 1.00 94.81 80 LEU A C 1
ATOM 641 O O . LEU A 1 80 ? 17.354 -1.583 -18.601 1.00 94.81 80 LEU A O 1
ATOM 645 N N . SER A 1 81 ? 18.085 -1.140 -16.520 1.00 94.50 81 SER A N 1
ATOM 646 C CA . SER A 1 81 ? 19.500 -1.016 -16.881 1.00 94.50 81 SER A CA 1
ATOM 647 C C . SER A 1 81 ? 20.045 -2.314 -17.478 1.00 94.50 81 SER A C 1
ATOM 649 O O . SER A 1 81 ? 20.660 -2.287 -18.545 1.00 94.50 81 SER A O 1
ATOM 651 N N . ALA A 1 82 ? 19.760 -3.455 -16.842 1.00 95.69 82 ALA A N 1
ATOM 652 C CA . ALA A 1 82 ? 20.161 -4.768 -17.340 1.00 95.69 82 ALA A CA 1
ATOM 653 C C . ALA A 1 82 ? 19.522 -5.096 -18.702 1.00 95.69 82 ALA A C 1
ATOM 655 O O . ALA A 1 82 ? 20.177 -5.670 -19.571 1.00 95.69 82 ALA A O 1
ATOM 656 N N . ALA A 1 83 ? 18.271 -4.678 -18.913 1.00 95.62 83 ALA A N 1
ATOM 657 C CA . ALA A 1 83 ? 17.549 -4.842 -20.173 1.00 95.62 83 ALA A CA 1
ATOM 658 C C . ALA A 1 83 ? 17.952 -3.830 -21.269 1.00 95.62 83 ALA A C 1
ATOM 660 O O . ALA A 1 83 ? 17.455 -3.929 -22.389 1.00 95.62 83 ALA A O 1
ATOM 661 N N . LYS A 1 84 ? 18.865 -2.886 -20.983 1.00 93.62 84 LYS A N 1
ATOM 662 C CA . LYS A 1 84 ? 19.333 -1.830 -21.906 1.00 93.62 84 LYS A CA 1
ATOM 663 C C . LYS A 1 84 ? 18.209 -0.942 -22.461 1.00 93.62 84 LYS A C 1
ATOM 665 O O . LYS A 1 84 ? 18.275 -0.491 -23.603 1.00 93.62 84 LYS A O 1
ATOM 670 N N . VAL A 1 85 ? 17.190 -0.675 -21.649 1.00 94.06 85 VAL A N 1
ATOM 671 C CA . VAL A 1 85 ? 16.074 0.225 -21.981 1.00 94.06 85 VAL A CA 1
ATOM 672 C C . VAL A 1 85 ? 16.153 1.517 -21.153 1.00 94.06 85 VAL A C 1
ATOM 674 O O . VAL A 1 85 ? 16.923 1.575 -20.188 1.00 94.06 85 VAL A O 1
ATOM 677 N N . PRO A 1 86 ? 15.403 2.578 -21.515 1.00 90.00 86 PRO A N 1
ATOM 678 C CA . PRO A 1 86 ? 15.397 3.821 -20.750 1.00 90.00 86 PRO A CA 1
ATOM 679 C C . PRO A 1 86 ? 15.050 3.614 -19.270 1.00 90.00 86 PRO A C 1
ATOM 681 O O . PRO A 1 86 ? 14.191 2.810 -18.921 1.00 90.00 86 PRO A O 1
ATOM 684 N N . LEU A 1 87 ? 15.723 4.364 -18.394 1.00 84.19 87 LEU A N 1
ATOM 685 C CA . LEU A 1 87 ? 15.603 4.244 -16.931 1.00 84.19 87 LEU A CA 1
ATOM 686 C C . LEU A 1 87 ? 14.470 5.083 -16.325 1.00 84.19 87 LEU A C 1
ATOM 688 O O . LEU A 1 87 ? 14.323 5.127 -15.102 1.00 84.19 87 LEU A O 1
ATOM 692 N N . PHE A 1 88 ? 13.722 5.791 -17.165 1.00 81.19 88 PHE A N 1
ATOM 693 C CA . PHE A 1 88 ? 12.664 6.703 -16.762 1.00 81.19 88 PHE A CA 1
ATOM 694 C C . PHE A 1 88 ? 11.296 6.150 -17.158 1.00 81.19 88 PHE A C 1
ATOM 696 O O . PHE A 1 88 ? 11.145 5.533 -18.212 1.00 81.19 88 PHE A O 1
ATOM 703 N N . PHE A 1 89 ? 10.329 6.388 -16.279 1.00 71.75 89 PHE A N 1
ATOM 704 C CA . PHE A 1 89 ? 8.914 6.068 -16.400 1.00 71.75 89 PHE A CA 1
ATOM 705 C C . PHE A 1 89 ? 8.114 7.126 -15.642 1.00 71.75 89 PHE A C 1
ATOM 707 O O . PHE A 1 89 ? 8.685 7.708 -14.685 1.00 71.75 89 PHE A O 1
#

Solvent-accessible surface area (backbone atoms only — not comparable to full-atom values): 5250 Å² total; per-residue (Å²): 103,67,84,48,45,46,59,56,50,52,53,49,50,53,50,51,26,63,75,66,74,42,84,70,56,68,47,77,45,60,76,50,69,51,74,70,39,72,67,49,53,53,49,29,63,75,70,62,30,46,77,42,68,51,59,98,86,52,60,68,61,54,51,50,54,53,51,51,52,50,52,51,53,50,50,51,36,50,52,27,54,75,69,73,48,76,74,77,131

Radius of gyration: 15.62 Å; Cα contacts (8 Å, |Δi|>4): 62; chains: 1; bounding box: 38×30×37 Å

Foldseek 3Di:
DLVCLLVVVLVVQVVVCVVVVHQAAEDEDEPPVSCVDPSNVVVCVVSNHHYHYDDPPPVVVVVVVVVVVVVVLVVQLVVCVVVVHDSDD

Organism: Tanacetum cinerariifolium (NCBI:txid118510)

pLDDT: mean 87.42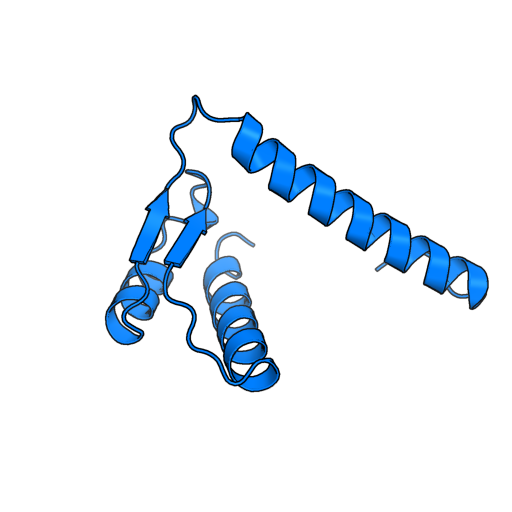, std 10.7, range [49.75, 97.44]

Mean predicted aligned error: 6.07 Å

InterPro domains:
  IPR001584 Integrase, catalytic core [PS50994] (1-89)
  IPR012337 Ribonuclease H-like superfamily [SSF53098] (2-83)
  IPR036397 Ribonuclease H superfamily [G3DSA:3.30.420.10] (1-86)
  IPR039537 Retrotransposon Ty1/copia-like [PTHR42648] (2-87)

Sequence (89 aa):
SKDETPEVLIDFLRLVQRGLQAQVRVVRTDKGMEFLNQTLHAYFSVEGILHQTSVARTPEQNGIVERRNRTLVEAARTMLSAAKVPLFF

Secondary structure (DSSP, 8-state):
-TTTHHHHHHHHHHHHHHHHT----EEEE-S-GGG--HHHHHHHHHHT-EEEE--TT-HHHHHHHHHHHHHHHHHHHHHHHHTTS-S--